Protein AF-A0A2D6KFQ5-F1 (afdb_monomer)

Secondary structure (DSSP, 8-state):
----HHHHHHHHHHHHHHHHHTT--SHHHHHTTTT-EEESSSSEEEEEEEE---STT--S-EEEEEEEETTTEEEEEEEEETTTTEEEEEEEESSPPTT-EESSTTS----TT--EEEEEEEET--HHHHHHHHHHHHHTT--

Radius of gyration: 14.46 Å; Cα contacts (8 Å, |Δi|>4): 292; chains: 1; bounding box: 37×39×40 Å

Solvent-accessible surface area (backbone atoms only — not comparable to full-atom values): 7708 Å² total; per-residue (Å²): 87,72,31,48,68,53,51,50,7,53,51,28,46,51,51,53,51,48,34,57,77,71,65,45,84,43,65,72,46,48,61,78,40,49,81,41,72,47,73,77,55,100,49,35,33,38,39,25,41,75,43,76,60,90,52,98,79,54,59,63,57,29,43,33,44,35,40,37,34,67,91,47,50,61,47,39,35,37,34,32,21,75,78,66,26,26,22,37,40,38,39,35,19,65,60,87,54,93,84,48,43,61,79,48,82,94,54,81,69,49,44,102,49,55,21,44,49,27,34,40,76,38,82,81,28,41,53,72,51,54,52,51,49,33,51,49,42,27,54,70,40,75,117

Mean predicted aligned error: 5.25 Å

Nearest PDB structures (foldseek):
  4yiy-assembly1_A  TM=4.400E-01  e=1.412E-01  Trypanosoma brucei brucei TREU927
  4iya-assembly1_A  TM=3.178E-01  e=7.375E+00  Staphylococcus phage PVL
  3c7n-assembly1_A  TM=1.497E-01  e=1.222E+00  Saccharomyces cerevisiae
  3pyj-assembly1_A  TM=2.148E-01  e=6.162E+00  Dioscoreophyllum cumminsii

Foldseek 3Di:
DAAALLNLLVLLVVVLVVCVVQVPDFVVSLVVQAPDWADPDPFKIKHWHWDDDPDPPRDAIKIKIFIQGHPPGTQWMKIFGVRQQKIKIKGWHQDDDPQWAQPDPPDQPQPVNRTGITMHMDHNHGDVVVNVVSVVSNVVSPD

Structure (mmCIF, N/CA/C/O backbone):
data_AF-A0A2D6KFQ5-F1
#
_entry.id   AF-A0A2D6KFQ5-F1
#
loop_
_atom_site.group_PDB
_atom_site.id
_atom_site.type_symbol
_atom_site.label_atom_id
_atom_site.label_alt_id
_atom_site.label_comp_id
_atom_site.label_asym_id
_atom_site.label_entity_id
_atom_site.label_seq_id
_atom_site.pdbx_PDB_ins_code
_atom_site.Cartn_x
_atom_site.Cartn_y
_atom_site.Cartn_z
_atom_site.occupancy
_atom_site.B_iso_or_equiv
_atom_site.auth_seq_id
_atom_site.auth_comp_id
_atom_site.auth_asym_id
_atom_site.auth_atom_id
_atom_site.pdbx_PDB_model_num
ATOM 1 N N . MET A 1 1 ? -12.005 12.503 4.292 1.00 85.56 1 MET A N 1
ATOM 2 C CA . MET A 1 1 ? -11.824 12.327 5.753 1.00 85.56 1 MET A CA 1
ATOM 3 C C . MET A 1 1 ? -10.393 12.670 6.135 1.00 85.56 1 MET A C 1
ATOM 5 O O . MET A 1 1 ? -9.507 12.484 5.310 1.00 85.56 1 MET A O 1
ATOM 9 N N . ARG A 1 2 ? -10.167 13.148 7.363 1.00 89.75 2 ARG A N 1
ATOM 10 C CA . ARG A 1 2 ? -8.822 13.298 7.941 1.00 89.75 2 ARG A CA 1
ATOM 11 C C . ARG A 1 2 ? -8.300 11.940 8.413 1.00 89.75 2 ARG A C 1
ATOM 13 O O . ARG A 1 2 ? -9.041 11.229 9.086 1.00 89.75 2 ARG A O 1
ATOM 20 N N . PHE A 1 3 ? -7.056 11.605 8.091 1.00 91.44 3 PHE A N 1
ATOM 21 C CA . PHE A 1 3 ? -6.396 10.381 8.540 1.00 91.44 3 PHE A CA 1
ATOM 22 C C . PHE A 1 3 ? -5.364 10.701 9.617 1.00 91.44 3 PHE A C 1
ATOM 24 O O . PHE A 1 3 ? -4.334 11.320 9.352 1.00 91.44 3 PHE A O 1
ATOM 31 N N . TYR A 1 4 ? -5.631 10.279 10.845 1.00 92.62 4 TYR A N 1
ATOM 32 C CA . TYR A 1 4 ? -4.661 10.357 11.929 1.00 92.62 4 TYR A CA 1
ATOM 33 C C . TYR A 1 4 ? -3.712 9.149 11.872 1.00 92.62 4 TYR A C 1
ATOM 35 O O . TYR A 1 4 ? -4.086 8.106 11.333 1.00 92.62 4 TYR A O 1
ATOM 43 N N . PRO A 1 5 ? -2.511 9.221 12.470 1.00 91.62 5 PRO A N 1
ATOM 44 C C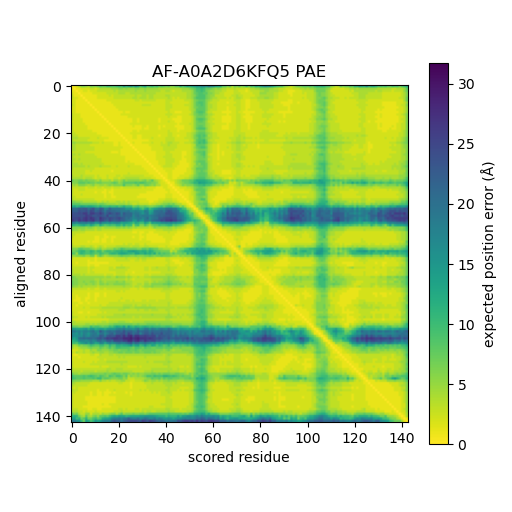A . PRO A 1 5 ? -1.555 8.104 12.486 1.00 91.62 5 PRO A CA 1
ATOM 45 C C . PRO A 1 5 ? -2.153 6.766 12.938 1.00 91.62 5 PRO A C 1
ATOM 47 O O . PRO A 1 5 ? -1.878 5.719 12.357 1.00 91.62 5 PRO A O 1
ATOM 50 N N . ARG A 1 6 ? -3.052 6.792 13.930 1.00 92.44 6 ARG A N 1
ATOM 51 C CA . ARG A 1 6 ? -3.774 5.592 14.388 1.00 92.44 6 ARG A CA 1
ATOM 52 C C . ARG A 1 6 ? -4.650 4.957 13.300 1.00 92.44 6 ARG A C 1
ATOM 54 O O . ARG A 1 6 ? -4.806 3.736 13.257 1.00 92.44 6 ARG A O 1
ATOM 61 N N . ASP A 1 7 ? -5.223 5.782 12.425 1.00 93.25 7 ASP A N 1
ATOM 62 C CA . ASP A 1 7 ? -6.052 5.321 11.316 1.00 93.25 7 ASP A CA 1
ATOM 63 C C . ASP A 1 7 ? -5.160 4.647 10.270 1.00 93.25 7 ASP A C 1
ATOM 65 O O . ASP A 1 7 ? -5.525 3.594 9.757 1.00 93.25 7 ASP A O 1
ATOM 69 N N . ILE A 1 8 ? -3.959 5.188 10.032 1.00 95.31 8 ILE A N 1
ATOM 70 C CA . ILE A 1 8 ? -2.948 4.580 9.154 1.00 95.31 8 ILE A CA 1
ATOM 71 C C . ILE A 1 8 ? -2.522 3.215 9.672 1.00 95.31 8 ILE A C 1
ATOM 73 O O . ILE A 1 8 ? -2.518 2.261 8.901 1.00 95.31 8 ILE A O 1
ATOM 77 N N . GLY A 1 9 ? -2.246 3.072 10.969 1.00 95.38 9 GLY A N 1
ATOM 78 C CA . GLY A 1 9 ? -1.930 1.752 11.514 1.00 95.38 9 GLY A CA 1
ATOM 79 C C . GLY A 1 9 ? -3.083 0.760 11.354 1.00 95.38 9 GLY A C 1
ATOM 80 O O . GLY A 1 9 ? -2.856 -0.382 10.964 1.00 95.38 9 GLY A O 1
ATOM 81 N N . THR A 1 10 ? -4.332 1.195 11.548 1.00 93.94 10 THR A N 1
ATOM 82 C CA . THR A 1 10 ? -5.511 0.341 11.306 1.00 93.94 10 THR A CA 1
ATOM 83 C C . THR A 1 10 ? -5.610 -0.088 9.839 1.00 93.94 10 THR A C 1
ATOM 85 O O . THR A 1 10 ? -5.811 -1.266 9.555 1.00 93.94 10 THR A O 1
ATOM 88 N N . VAL A 1 11 ? -5.420 0.845 8.904 1.00 95.19 11 VAL A N 1
ATOM 89 C CA . VAL A 1 11 ? -5.423 0.566 7.460 1.00 95.19 11 VAL A CA 1
ATOM 90 C C . VAL A 1 11 ? -4.286 -0.386 7.076 1.00 95.19 11 VAL A C 1
ATOM 92 O O . VAL A 1 11 ? -4.513 -1.331 6.324 1.00 95.19 11 VAL A O 1
ATOM 95 N N . ALA A 1 12 ? -3.083 -0.188 7.620 1.00 96.94 12 ALA A N 1
ATOM 96 C CA . ALA A 1 12 ? -1.939 -1.062 7.380 1.00 96.94 12 ALA A CA 1
ATOM 97 C C . ALA A 1 12 ? -2.198 -2.489 7.889 1.00 96.94 12 ALA A C 1
ATOM 99 O O . ALA A 1 12 ? -1.924 -3.454 7.178 1.00 96.94 12 ALA A O 1
ATOM 100 N N . GLY A 1 13 ? -2.799 -2.627 9.076 1.00 96.06 13 GLY A N 1
ATOM 101 C CA . GLY A 1 13 ? -3.231 -3.918 9.617 1.00 96.06 13 GLY A CA 1
ATOM 102 C C . GLY A 1 13 ? -4.260 -4.616 8.723 1.00 96.06 13 GLY A C 1
ATOM 103 O O . GLY A 1 13 ? -4.107 -5.796 8.412 1.00 96.06 13 GLY A O 1
ATOM 104 N N . ASN A 1 14 ? -5.264 -3.882 8.238 1.00 95.75 14 ASN A N 1
ATOM 105 C CA . ASN A 1 14 ? -6.256 -4.434 7.313 1.00 95.75 14 ASN A CA 1
ATOM 106 C C . ASN A 1 14 ? -5.617 -4.871 5.984 1.00 95.75 14 ASN A C 1
ATOM 108 O O . ASN A 1 14 ? -5.931 -5.950 5.487 1.00 95.75 14 ASN A O 1
ATOM 112 N N . LEU A 1 15 ? -4.690 -4.081 5.426 1.00 96.62 15 LEU A N 1
ATOM 113 C CA . LEU A 1 15 ? -3.927 -4.475 4.237 1.00 96.62 15 LEU A CA 1
ATOM 114 C C . LEU A 1 15 ? -3.132 -5.762 4.478 1.00 96.62 15 LEU A C 1
ATOM 116 O O . LEU A 1 15 ? -3.175 -6.659 3.641 1.00 96.62 15 LEU A O 1
ATOM 120 N N . LEU A 1 16 ? -2.445 -5.890 5.616 1.00 97.12 16 LEU A N 1
ATOM 121 C CA . LEU A 1 16 ? -1.703 -7.106 5.966 1.00 97.12 16 LEU A CA 1
ATOM 122 C C . LEU A 1 16 ? -2.612 -8.342 6.029 1.00 97.12 16 LEU A C 1
ATOM 124 O O . LEU A 1 16 ? -2.252 -9.391 5.490 1.00 97.12 16 LEU A O 1
ATOM 128 N N . GLU A 1 17 ? -3.798 -8.226 6.630 1.00 96.69 17 GLU A N 1
ATOM 129 C CA . GLU A 1 17 ? -4.779 -9.319 6.669 1.00 96.69 17 GLU A CA 1
ATOM 130 C C . GLU A 1 17 ? -5.331 -9.661 5.275 1.00 96.69 17 GLU A C 1
ATOM 132 O O . GLU A 1 17 ? -5.559 -10.834 4.967 1.00 96.69 17 GLU A O 1
ATOM 137 N N . VAL A 1 18 ? -5.471 -8.680 4.379 1.00 96.75 18 VAL A N 1
ATOM 138 C CA . VAL A 1 18 ? -5.838 -8.927 2.974 1.00 96.75 18 VAL A CA 1
ATOM 139 C C . VAL A 1 18 ? -4.737 -9.682 2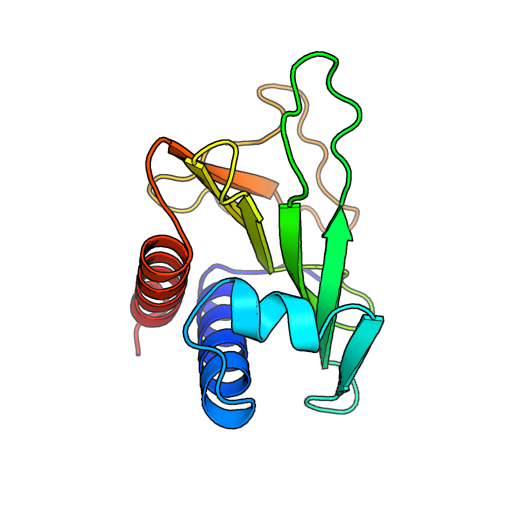.241 1.00 96.75 18 VAL A C 1
ATOM 141 O O . VAL A 1 18 ? -5.015 -10.700 1.612 1.00 96.75 18 VAL A O 1
ATOM 144 N N . LEU A 1 19 ? -3.479 -9.246 2.361 1.00 96.12 19 LEU A N 1
ATOM 145 C CA . LEU A 1 19 ? -2.348 -9.946 1.744 1.00 96.12 19 LEU A CA 1
ATOM 146 C C . LEU A 1 19 ? -2.265 -11.394 2.236 1.00 96.12 19 LEU A C 1
ATOM 148 O O . LEU A 1 19 ? -2.049 -12.310 1.447 1.00 96.12 19 LEU A O 1
ATOM 152 N N . LYS A 1 20 ? -2.499 -11.618 3.530 1.00 96.69 20 LYS A N 1
ATOM 153 C CA . LYS A 1 20 ? -2.513 -12.953 4.129 1.00 96.69 20 LYS A CA 1
ATOM 154 C C . LYS A 1 20 ? -3.686 -13.808 3.642 1.00 96.69 20 LYS A C 1
ATOM 156 O O . LYS A 1 20 ? -3.466 -14.949 3.247 1.00 96.69 20 LYS A O 1
ATOM 161 N N . SER A 1 21 ? -4.912 -13.286 3.666 1.00 96.62 21 SER A N 1
ATOM 162 C CA . SER A 1 21 ? -6.116 -14.042 3.281 1.00 96.62 21 SER A CA 1
ATOM 163 C C . SER A 1 21 ? -6.154 -14.379 1.788 1.00 96.62 21 SER A C 1
ATOM 165 O O . SER A 1 21 ? -6.605 -15.459 1.414 1.00 96.62 21 SER A O 1
ATOM 167 N N . GLU A 1 22 ? -5.589 -13.517 0.942 1.00 96.50 22 GLU A N 1
ATOM 168 C CA . GLU A 1 22 ? -5.449 -13.759 -0.497 1.00 96.50 22 GLU A CA 1
ATOM 169 C C . GLU A 1 22 ? -4.191 -14.556 -0.877 1.00 96.50 22 GLU A C 1
ATOM 171 O O . GLU A 1 22 ? -3.977 -14.803 -2.071 1.00 96.50 22 GLU A O 1
ATOM 176 N N . ASN A 1 23 ? 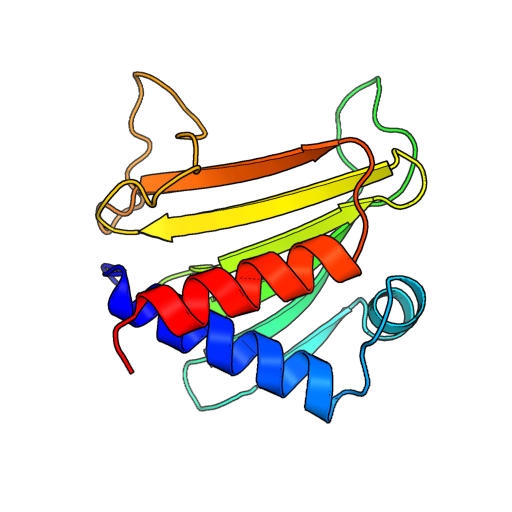-3.391 -14.969 0.117 1.00 96.12 23 ASN A N 1
ATOM 177 C CA . ASN A 1 23 ? -2.130 -15.700 -0.021 1.00 96.12 23 ASN A CA 1
ATOM 178 C C . ASN A 1 23 ? -1.107 -14.990 -0.932 1.00 96.12 23 ASN A C 1
ATOM 180 O O . ASN A 1 23 ? -0.564 -15.582 -1.863 1.00 96.12 23 ASN A O 1
ATOM 184 N N . ILE A 1 24 ? -0.877 -13.700 -0.680 1.00 96.31 24 ILE A N 1
ATOM 185 C CA . ILE A 1 24 ? 0.043 -12.839 -1.429 1.00 96.31 24 ILE A CA 1
ATOM 186 C C . ILE A 1 24 ? 1.357 -12.733 -0.657 1.00 96.31 24 ILE A C 1
ATOM 188 O O . ILE A 1 24 ? 1.451 -12.015 0.341 1.00 96.31 24 ILE A O 1
ATOM 192 N N . GLY A 1 25 ? 2.371 -13.471 -1.115 1.00 94.94 25 GLY A N 1
ATOM 193 C CA . GLY A 1 25 ? 3.691 -13.510 -0.478 1.00 94.94 25 GLY A CA 1
ATOM 194 C C . GLY A 1 25 ? 4.806 -12.834 -1.275 1.00 94.94 25 GLY A C 1
ATOM 195 O O . GLY A 1 25 ? 5.910 -12.697 -0.762 1.00 94.94 25 GLY A O 1
ATOM 196 N N . ASN A 1 26 ? 4.553 -12.456 -2.526 1.00 95.31 26 ASN A N 1
ATOM 197 C CA . ASN A 1 26 ? 5.549 -11.896 -3.437 1.00 95.31 26 ASN A CA 1
ATOM 198 C C . ASN A 1 26 ? 4.869 -11.120 -4.582 1.00 95.31 26 ASN A C 1
ATOM 200 O O . ASN A 1 26 ? 3.641 -11.062 -4.690 1.00 95.31 26 ASN A O 1
ATOM 204 N N . VAL A 1 27 ? 5.687 -10.543 -5.466 1.00 93.44 27 VAL A N 1
ATOM 205 C CA . VAL A 1 27 ? 5.224 -9.761 -6.623 1.00 93.44 27 VAL A CA 1
ATOM 206 C C . VAL A 1 27 ? 4.437 -10.617 -7.625 1.00 93.44 27 VAL A C 1
ATOM 208 O O . VAL A 1 27 ? 3.460 -10.140 -8.195 1.00 93.44 27 VAL A O 1
ATOM 211 N N . ASP A 1 28 ? 4.792 -11.888 -7.821 1.00 94.75 28 ASP A N 1
ATOM 212 C CA . ASP A 1 28 ? 4.072 -12.766 -8.753 1.00 94.75 28 ASP A CA 1
ATOM 213 C C . ASP A 1 28 ? 2.664 -13.116 -8.265 1.00 94.75 28 ASP A C 1
ATOM 215 O O . ASP A 1 28 ? 1.750 -13.307 -9.068 1.00 94.75 28 ASP A O 1
ATOM 219 N N . ASP A 1 29 ? 2.450 -13.153 -6.954 1.00 96.06 29 ASP A N 1
ATOM 220 C CA . ASP A 1 29 ? 1.111 -13.293 -6.393 1.00 96.06 29 ASP A CA 1
ATOM 221 C C . ASP A 1 29 ? 0.289 -12.015 -6.570 1.00 96.06 29 ASP A C 1
ATOM 223 O O . ASP A 1 29 ? -0.895 -12.105 -6.891 1.00 96.06 29 ASP A O 1
ATOM 227 N N . MET A 1 30 ? 0.911 -10.833 -6.466 1.00 94.44 30 MET A N 1
ATOM 228 C CA . MET A 1 30 ? 0.255 -9.561 -6.800 1.00 94.44 30 MET A CA 1
ATOM 229 C C . MET A 1 30 ? -0.159 -9.509 -8.276 1.00 94.44 30 MET A C 1
ATOM 231 O O . MET A 1 30 ? -1.297 -9.143 -8.570 1.00 94.44 30 MET A O 1
ATOM 235 N N . LYS A 1 31 ? 0.715 -9.947 -9.197 1.00 94.12 31 LYS A N 1
ATOM 236 C CA . LYS A 1 31 ? 0.439 -10.024 -10.647 1.00 94.12 31 LYS A CA 1
ATOM 237 C C . LYS A 1 31 ? -0.867 -10.762 -10.945 1.00 94.12 31 LYS A C 1
ATOM 239 O O . LYS A 1 31 ? -1.683 -10.295 -11.730 1.00 94.12 31 LYS A O 1
ATOM 244 N N . LYS A 1 32 ? -1.111 -11.889 -10.267 1.00 96.50 32 LYS A N 1
ATOM 245 C CA . LYS A 1 32 ? -2.329 -12.708 -10.441 1.00 96.50 32 LYS A CA 1
ATOM 246 C C . LYS A 1 32 ? -3.610 -12.012 -9.969 1.00 96.50 32 LYS A C 1
ATOM 248 O O . LYS A 1 32 ? -4.704 -12.512 -10.230 1.00 96.50 32 LYS A O 1
ATOM 253 N N . LYS A 1 33 ? -3.494 -10.919 -9.213 1.00 96.56 33 LYS A N 1
ATOM 254 C CA . LYS A 1 33 ? -4.620 -10.185 -8.627 1.00 96.56 33 LYS A CA 1
ATOM 255 C C . LYS A 1 33 ? -4.915 -8.881 -9.361 1.00 96.56 33 LYS A C 1
ATOM 257 O O . LYS A 1 33 ? -5.956 -8.303 -9.077 1.00 96.56 33 LYS A O 1
ATOM 262 N N . VAL A 1 34 ? -4.059 -8.441 -10.287 1.00 95.94 34 VAL A N 1
ATOM 263 C CA . VAL A 1 34 ? -4.243 -7.195 -11.051 1.00 95.94 34 VAL A CA 1
ATOM 264 C C . VAL A 1 34 ? -5.646 -7.124 -11.667 1.00 95.94 34 VAL A C 1
ATOM 266 O O . VAL A 1 34 ? -6.158 -8.107 -12.204 1.00 95.94 34 VAL A O 1
ATOM 269 N N . GLY A 1 35 ? -6.283 -5.959 -11.545 1.00 95.25 35 GLY A N 1
ATOM 270 C CA . GLY A 1 35 ? -7.656 -5.696 -11.974 1.00 95.25 35 GLY A CA 1
ATOM 271 C C . GLY A 1 35 ? -8.732 -6.162 -10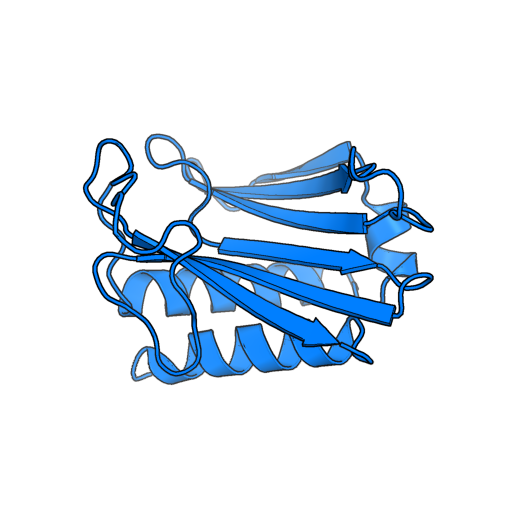.988 1.00 95.25 35 GLY A C 1
ATOM 272 O O . GLY A 1 35 ? -9.919 -5.971 -11.253 1.00 95.25 35 GLY A O 1
ATOM 273 N N . ARG A 1 36 ? -8.361 -6.777 -9.855 1.00 96.44 36 ARG A N 1
ATOM 274 C CA . ARG A 1 36 ? -9.317 -7.166 -8.808 1.00 96.44 36 ARG A CA 1
ATOM 275 C C . ARG A 1 36 ? -9.493 -6.055 -7.777 1.00 96.44 36 ARG A C 1
ATOM 277 O O . ARG A 1 36 ? -8.535 -5.406 -7.363 1.00 96.44 36 ARG A O 1
ATOM 284 N N . THR A 1 37 ? -10.721 -5.960 -7.280 1.00 96.56 37 THR A N 1
ATOM 285 C CA . THR A 1 37 ? -11.097 -5.161 -6.112 1.00 96.56 37 THR A CA 1
ATOM 286 C C . THR A 1 37 ? -11.716 -6.081 -5.070 1.00 96.56 37 THR A C 1
ATOM 288 O O . THR A 1 37 ? -12.614 -6.863 -5.386 1.00 96.56 37 THR A O 1
ATOM 291 N N . LEU A 1 38 ? -11.246 -5.997 -3.831 1.00 95.75 38 LEU A N 1
ATOM 292 C CA . LEU A 1 38 ? -11.767 -6.754 -2.697 1.00 95.75 38 LEU A CA 1
ATOM 293 C C . LEU A 1 38 ? -12.493 -5.801 -1.755 1.00 95.75 38 LEU A C 1
ATOM 295 O O . LEU A 1 38 ? -11.877 -4.879 -1.230 1.00 95.75 38 LEU A O 1
ATOM 299 N N . SER A 1 39 ? -13.789 -6.016 -1.539 1.00 94.69 39 SER A N 1
ATOM 300 C CA . SER A 1 39 ? -14.551 -5.266 -0.533 1.00 94.69 39 SER A CA 1
ATOM 301 C C . SER A 1 39 ? -14.226 -5.818 0.851 1.00 94.69 39 SER A C 1
ATOM 303 O O . SER A 1 39 ? -14.324 -7.027 1.058 1.00 94.69 39 SER A O 1
ATOM 305 N N . LEU A 1 40 ? -13.855 -4.950 1.790 1.00 92.06 40 LEU A N 1
ATOM 306 C CA . LEU A 1 40 ? -13.643 -5.320 3.193 1.00 92.06 40 LEU A CA 1
ATOM 307 C C . LEU A 1 40 ? -14.909 -5.088 4.008 1.00 92.06 40 LEU A C 1
ATOM 309 O O . LEU A 1 40 ? -15.322 -5.938 4.792 1.00 92.06 40 LEU A O 1
ATOM 313 N N . ASP A 1 41 ? -15.549 -3.948 3.774 1.00 89.12 41 ASP A N 1
ATOM 314 C CA . ASP A 1 41 ? -16.868 -3.621 4.290 1.00 89.12 41 ASP A CA 1
ATOM 315 C C . ASP A 1 41 ? -17.615 -2.731 3.279 1.00 89.12 41 ASP A C 1
ATOM 317 O O . ASP A 1 41 ? -17.315 -2.750 2.083 1.00 89.12 41 ASP A O 1
ATOM 321 N N . TYR A 1 42 ? -18.632 -2.001 3.741 1.00 85.81 42 TYR A N 1
ATOM 322 C CA . TYR A 1 42 ? -19.458 -1.130 2.905 1.00 85.81 42 TYR A CA 1
ATOM 323 C C . TYR A 1 42 ? -18.753 0.163 2.464 1.00 85.81 42 TYR A C 1
ATOM 325 O O . TYR A 1 42 ? -19.265 0.835 1.578 1.00 85.81 42 TYR A O 1
ATOM 333 N N . LYS A 1 43 ? -17.613 0.512 3.070 1.00 89.44 43 LYS A N 1
ATOM 334 C CA . LYS A 1 43 ? -16.845 1.738 2.807 1.00 89.44 43 LYS A CA 1
ATOM 335 C C . LYS A 1 43 ? -15.421 1.461 2.355 1.00 89.44 43 LYS A C 1
ATOM 337 O O . LYS A 1 43 ? -14.840 2.294 1.671 1.00 89.44 43 LYS A O 1
ATOM 342 N N . ASP A 1 44 ? -14.844 0.335 2.739 1.00 94.38 44 ASP A N 1
ATOM 343 C CA . ASP A 1 44 ? -13.432 0.055 2.547 1.00 94.38 44 ASP A CA 1
ATOM 344 C C . ASP A 1 44 ? -13.225 -1.080 1.535 1.00 94.38 44 ASP A C 1
ATOM 346 O O . ASP A 1 44 ? -13.908 -2.108 1.552 1.00 94.38 44 ASP A O 1
ATOM 350 N N . SER A 1 45 ? -12.248 -0.902 0.648 1.00 96.62 45 SER A N 1
ATOM 351 C CA . SER A 1 45 ? -11.847 -1.902 -0.341 1.00 96.62 45 SER A CA 1
ATOM 352 C C . SER A 1 45 ? -10.342 -1.876 -0.603 1.00 96.62 45 SER A C 1
ATOM 354 O O . SER A 1 45 ? -9.659 -0.914 -0.264 1.00 96.62 45 SER A O 1
ATOM 356 N N . VAL A 1 46 ? -9.817 -2.940 -1.202 1.00 97.44 46 VAL A N 1
ATOM 357 C CA . VAL A 1 46 ? -8.421 -3.041 -1.643 1.00 97.44 46 VAL A CA 1
ATOM 358 C C . VAL A 1 46 ? -8.391 -3.325 -3.135 1.00 97.44 46 VAL A C 1
ATOM 360 O O . VAL A 1 46 ? -9.026 -4.281 -3.584 1.00 97.44 46 VAL A O 1
ATOM 363 N N . THR A 1 47 ? -7.661 -2.515 -3.898 1.00 97.31 47 THR A N 1
ATOM 364 C 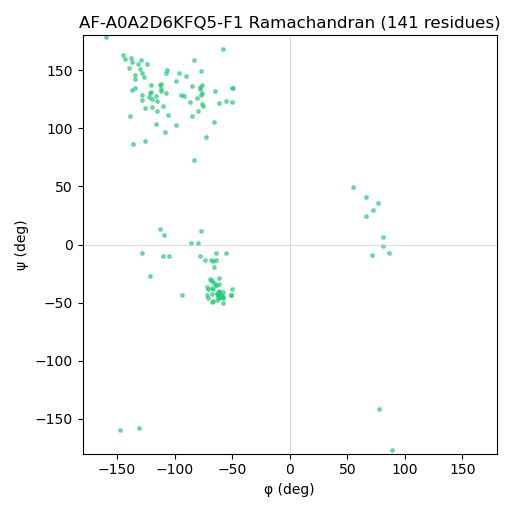CA . THR A 1 47 ? -7.452 -2.727 -5.336 1.00 97.31 47 THR A CA 1
ATOM 365 C C . THR A 1 47 ? -6.042 -3.213 -5.614 1.00 97.31 47 THR A C 1
ATOM 367 O O . THR A 1 47 ? -5.100 -2.905 -4.880 1.00 97.31 47 THR A O 1
ATOM 370 N N . PHE A 1 48 ? -5.919 -3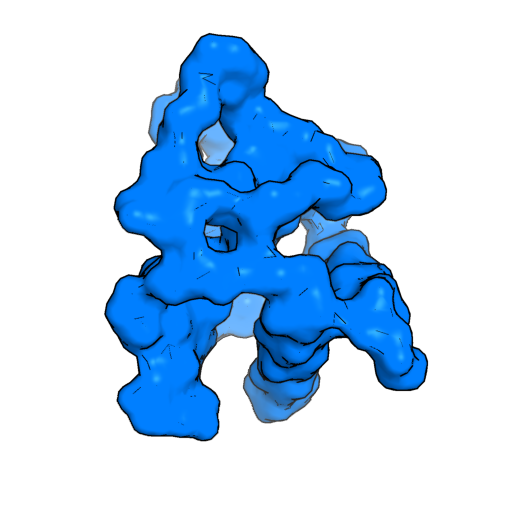.987 -6.687 1.00 97.00 48 PHE A N 1
ATOM 371 C CA . PHE A 1 48 ? -4.655 -4.466 -7.223 1.00 97.00 48 PHE A CA 1
ATOM 372 C C . PHE A 1 48 ? -4.523 -3.952 -8.647 1.00 97.00 48 PHE A C 1
ATOM 374 O O . PHE A 1 48 ? -5.321 -4.309 -9.512 1.00 97.00 48 PHE A O 1
ATOM 381 N N . ASP A 1 49 ? -3.504 -3.145 -8.896 1.00 95.62 49 ASP A N 1
ATOM 382 C CA . ASP A 1 49 ? -3.323 -2.449 -10.162 1.00 95.62 49 ASP A CA 1
ATOM 383 C C . ASP A 1 49 ? -1.909 -2.672 -10.704 1.00 95.62 49 ASP A C 1
ATOM 385 O O . ASP A 1 49 ? -0.970 -2.979 -9.967 1.00 95.62 49 ASP A O 1
ATOM 389 N N . GLU A 1 50 ? -1.745 -2.484 -12.008 1.00 92.94 50 GLU A N 1
ATOM 390 C CA . GLU A 1 50 ? -0.436 -2.337 -12.635 1.00 92.94 50 GLU A CA 1
ATOM 391 C C . GLU A 1 50 ? -0.281 -0.904 -13.142 1.00 92.94 50 GLU A C 1
ATOM 393 O O . GLU A 1 50 ? -1.221 -0.302 -13.667 1.00 92.94 50 GLU A O 1
ATOM 398 N N . ARG A 1 51 ? 0.901 -0.319 -12.947 1.00 88.12 51 ARG A N 1
ATOM 399 C CA . ARG A 1 51 ? 1.201 1.039 -13.399 1.00 88.12 51 ARG A CA 1
ATOM 400 C C . ARG A 1 51 ? 2.479 1.058 -14.212 1.00 88.12 51 ARG A C 1
ATOM 402 O O . ARG A 1 51 ? 3.555 0.686 -13.744 1.00 88.12 51 ARG A O 1
ATOM 409 N N . HIS A 1 52 ? 2.347 1.579 -15.424 1.00 76.06 52 HIS A N 1
ATOM 410 C CA . HIS A 1 52 ? 3.472 2.000 -16.240 1.00 76.06 52 HIS A CA 1
ATOM 411 C C . HIS A 1 52 ? 3.836 3.423 -15.816 1.00 76.06 52 HIS A C 1
ATOM 413 O O . HIS A 1 52 ? 3.062 4.356 -16.034 1.00 76.06 52 HIS A O 1
ATOM 419 N N . HIS A 1 53 ? 4.985 3.614 -15.169 1.00 62.00 53 HIS A N 1
ATOM 420 C CA . HIS A 1 53 ? 5.452 4.971 -14.902 1.00 62.00 53 HIS A CA 1
ATOM 421 C C . HIS A 1 53 ? 5.752 5.676 -16.233 1.00 62.00 53 HIS A C 1
ATOM 423 O O . HIS A 1 53 ? 6.441 5.143 -17.097 1.00 62.00 53 HIS A O 1
ATOM 429 N N . ALA A 1 54 ? 5.258 6.906 -16.386 1.00 44.25 54 ALA A N 1
ATOM 430 C CA . ALA A 1 54 ? 5.513 7.749 -17.555 1.00 44.25 54 ALA A CA 1
ATOM 431 C C . ALA A 1 54 ? 6.916 8.400 -17.546 1.00 44.25 54 ALA A C 1
ATOM 433 O O . ALA A 1 54 ? 7.176 9.316 -18.324 1.00 44.25 54 ALA A O 1
ATOM 434 N N . SER A 1 55 ? 7.823 7.979 -16.652 1.00 42.34 55 SER A N 1
ATOM 435 C CA . SER A 1 55 ? 9.192 8.504 -16.632 1.00 42.34 55 SER A CA 1
ATOM 436 C C . SER A 1 55 ? 10.011 7.874 -17.772 1.00 42.34 55 SER A C 1
ATOM 438 O O . SER A 1 55 ? 9.937 6.660 -17.974 1.00 42.34 55 SER A O 1
ATOM 440 N N . PRO A 1 56 ? 10.831 8.649 -18.504 1.00 44.00 56 PRO A N 1
ATOM 441 C CA . PRO A 1 56 ? 11.667 8.140 -19.597 1.00 44.00 56 PRO A CA 1
ATOM 442 C C . PRO A 1 56 ? 12.752 7.142 -19.147 1.00 44.00 56 PRO A C 1
ATOM 444 O O . PRO A 1 56 ? 13.407 6.539 -19.990 1.00 44.00 56 PRO A O 1
ATOM 447 N N . MET A 1 57 ? 12.935 6.948 -17.834 1.00 48.84 57 MET A N 1
ATOM 448 C CA . MET A 1 57 ? 13.828 5.940 -17.241 1.00 48.84 57 MET A CA 1
ATOM 449 C C . MET A 1 57 ? 13.079 4.776 -16.566 1.00 48.84 57 MET A C 1
ATOM 451 O O . MET A 1 57 ? 13.704 3.967 -15.883 1.00 48.84 57 MET A O 1
ATOM 455 N N . SER A 1 58 ? 11.753 4.684 -16.721 1.00 54.19 58 SER A N 1
ATOM 456 C CA . SER A 1 58 ? 10.947 3.627 -16.094 1.00 54.19 58 SER A CA 1
ATOM 457 C C . SER A 1 58 ? 11.200 2.294 -16.787 1.00 54.19 58 SER A C 1
ATOM 459 O O . SER A 1 58 ? 10.557 1.964 -17.782 1.00 54.19 58 SER A O 1
ATOM 461 N N . ILE A 1 59 ? 12.149 1.518 -16.279 1.00 66.38 59 ILE A N 1
ATOM 462 C CA . ILE A 1 59 ? 12.267 0.120 -16.674 1.00 66.38 59 ILE A CA 1
ATOM 463 C C . ILE A 1 59 ? 11.235 -0.668 -15.858 1.00 66.38 59 ILE A C 1
ATOM 465 O O . ILE A 1 59 ? 11.201 -0.585 -14.632 1.00 66.38 59 ILE A O 1
ATOM 469 N N . GLY A 1 60 ? 10.392 -1.431 -16.547 1.00 74.88 60 GLY A N 1
ATOM 470 C CA . GLY A 1 60 ? 9.467 -2.371 -15.918 1.00 74.88 60 GLY A CA 1
ATOM 471 C C . GLY A 1 60 ? 8.097 -1.805 -15.540 1.00 74.88 60 GLY A C 1
ATOM 472 O O . GLY A 1 60 ? 7.746 -0.666 -15.846 1.00 74.88 60 GLY A O 1
ATOM 473 N N . ILE A 1 61 ? 7.305 -2.671 -14.912 1.00 86.69 61 ILE A N 1
ATOM 474 C CA . ILE A 1 61 ? 5.925 -2.427 -14.487 1.00 86.69 61 ILE A CA 1
ATOM 475 C C . ILE A 1 61 ? 5.919 -2.399 -12.962 1.00 86.69 61 ILE A C 1
ATOM 477 O O . ILE A 1 61 ? 6.509 -3.274 -12.328 1.00 86.69 61 ILE A O 1
ATOM 481 N N . SER A 1 62 ? 5.247 -1.412 -12.377 1.00 90.75 62 SER A N 1
ATOM 482 C CA . SER A 1 62 ? 5.011 -1.386 -10.936 1.00 90.75 62 SER A CA 1
ATOM 483 C C . SER A 1 62 ? 3.681 -2.058 -10.628 1.00 90.75 62 SER A C 1
ATOM 485 O O . SER A 1 62 ? 2.651 -1.678 -11.185 1.00 90.75 62 SER A O 1
ATOM 487 N N . TYR A 1 63 ? 3.691 -3.020 -9.713 1.00 94.00 63 TYR A N 1
ATOM 488 C CA . TYR A 1 63 ? 2.474 -3.637 -9.194 1.00 94.00 63 TYR A CA 1
ATOM 489 C C . TYR A 1 63 ? 2.073 -2.932 -7.912 1.00 94.00 63 TYR A C 1
ATOM 491 O O . TYR A 1 63 ? 2.897 -2.757 -7.013 1.00 94.00 63 TYR A O 1
ATOM 499 N N . VAL A 1 64 ? 0.818 -2.508 -7.850 1.00 95.19 64 VAL A N 1
ATOM 500 C CA . VAL A 1 64 ? 0.311 -1.579 -6.848 1.00 95.19 64 VAL A CA 1
ATOM 501 C C . VAL A 1 64 ? -0.815 -2.233 -6.065 1.00 95.19 64 VAL A C 1
ATOM 503 O O . VAL A 1 64 ? -1.681 -2.886 -6.644 1.00 95.19 64 VAL A O 1
ATOM 506 N N . VAL A 1 65 ? -0.805 -2.038 -4.750 1.00 97.00 65 VAL A N 1
ATOM 507 C CA . VAL A 1 65 ? -1.951 -2.323 -3.886 1.00 97.00 65 VAL A CA 1
ATOM 508 C C . VAL A 1 65 ? -2.365 -1.032 -3.207 1.00 97.00 65 VAL A C 1
ATOM 510 O O . VAL A 1 65 ? -1.551 -0.390 -2.539 1.00 97.00 65 VAL A O 1
ATOM 513 N N . SER A 1 66 ? -3.635 -0.675 -3.351 1.00 96.94 66 SER A N 1
ATOM 514 C CA . SER A 1 66 ? -4.196 0.543 -2.771 1.00 96.94 66 SER A CA 1
ATOM 515 C C . SER A 1 66 ? -5.339 0.174 -1.833 1.00 96.94 66 SER A C 1
ATOM 517 O O . SER A 1 66 ? -6.230 -0.590 -2.197 1.00 96.94 66 SER A O 1
ATOM 519 N N . TYR A 1 67 ? -5.335 0.728 -0.621 1.00 97.19 67 TYR A N 1
ATOM 520 C CA . TYR A 1 67 ? -6.506 0.696 0.249 1.00 97.19 67 TYR A CA 1
ATOM 521 C C . TYR A 1 67 ? -7.387 1.889 -0.087 1.00 97.19 67 TYR A C 1
ATOM 523 O O . TYR A 1 67 ? -6.930 3.026 -0.015 1.00 97.19 67 TYR A O 1
ATOM 531 N N . LEU A 1 68 ? -8.640 1.650 -0.440 1.00 94.56 68 LEU A N 1
ATOM 532 C CA . LEU A 1 68 ? -9.614 2.675 -0.778 1.00 94.56 68 LEU A CA 1
ATOM 533 C C . LEU A 1 68 ? -10.630 2.776 0.350 1.00 94.56 68 LEU A C 1
ATOM 535 O O . LEU A 1 68 ? -11.220 1.775 0.749 1.00 94.56 68 LEU A O 1
ATOM 539 N N . ARG A 1 69 ? -10.880 4.001 0.807 1.00 91.44 69 ARG A N 1
ATOM 540 C CA . ARG A 1 69 ? -11.991 4.325 1.699 1.00 91.44 69 ARG A CA 1
ATOM 541 C C . ARG A 1 69 ? -12.956 5.254 0.982 1.00 91.44 69 ARG A C 1
ATOM 543 O O . ARG A 1 69 ? -12.581 6.349 0.544 1.00 91.44 69 ARG A O 1
ATOM 550 N N . GLU A 1 70 ? -14.210 4.833 0.896 1.00 82.38 70 GLU A N 1
ATOM 551 C CA . GLU A 1 70 ? -15.320 5.608 0.362 1.00 82.38 70 GLU A CA 1
ATOM 552 C C . GLU A 1 70 ? -15.305 6.995 1.015 1.00 82.38 70 GLU A C 1
ATOM 554 O O . GLU A 1 70 ? -15.076 7.131 2.220 1.00 82.38 70 GLU A O 1
ATOM 559 N N . THR A 1 71 ? -15.480 8.046 0.209 1.00 75.44 71 THR A N 1
ATOM 560 C CA . THR A 1 71 ? -15.415 9.478 0.587 1.00 75.44 71 THR A CA 1
ATOM 561 C C . THR A 1 71 ? -14.033 1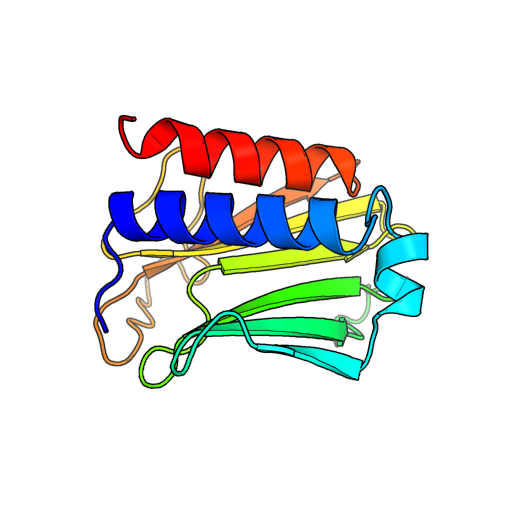0.055 0.925 1.00 75.44 71 THR A C 1
ATOM 563 O O . THR A 1 71 ? -13.907 11.270 1.083 1.00 75.44 71 THR A O 1
ATOM 566 N N . SER A 1 72 ? -12.990 9.230 1.043 1.00 74.88 72 SER A N 1
ATOM 567 C CA . SER A 1 72 ? -11.695 9.663 1.604 1.00 74.88 72 SER A CA 1
ATOM 568 C C . SER A 1 72 ? -10.486 9.342 0.732 1.00 74.88 72 SER A C 1
ATOM 570 O O . SER A 1 72 ? -9.387 9.813 1.015 1.00 74.88 72 SER A O 1
ATOM 572 N N . GLY A 1 73 ? -10.690 8.592 -0.350 1.00 87.81 73 GLY A N 1
ATOM 573 C CA . GLY A 1 73 ? -9.645 8.245 -1.303 1.00 87.81 73 GLY A CA 1
ATOM 574 C C . GLY A 1 73 ? -8.737 7.139 -0.772 1.00 87.81 73 GLY A C 1
ATOM 575 O O . GLY A 1 73 ? -9.210 6.192 -0.149 1.00 87.81 73 GLY A O 1
ATOM 576 N N . ILE A 1 74 ? -7.440 7.261 -1.055 1.00 92.44 74 ILE A N 1
ATOM 577 C CA . ILE A 1 74 ? -6.433 6.223 -0.818 1.00 92.44 74 ILE A CA 1
ATOM 578 C C . ILE A 1 74 ? -5.531 6.641 0.358 1.00 92.44 74 ILE A C 1
ATOM 580 O O . ILE A 1 74 ? -4.624 7.450 0.142 1.00 92.44 74 ILE A O 1
ATOM 584 N N . PRO A 1 75 ? -5.789 6.177 1.599 1.00 94.06 75 PRO A N 1
ATOM 585 C CA . PRO A 1 75 ? -4.927 6.450 2.754 1.00 94.06 75 PRO A CA 1
ATOM 586 C C . PRO A 1 75 ? -3.552 5.789 2.680 1.00 94.06 75 PRO A C 1
ATOM 588 O O . PRO A 1 75 ? -2.580 6.391 3.128 1.00 94.06 75 PRO A O 1
ATOM 591 N N . ILE A 1 76 ? -3.477 4.564 2.155 1.00 96.38 76 ILE A N 1
ATOM 592 C CA . ILE A 1 76 ? -2.227 3.827 1.961 1.00 96.38 76 ILE A CA 1
ATOM 593 C C . ILE A 1 76 ? -2.240 3.211 0.574 1.00 96.38 76 ILE A C 1
ATOM 595 O O . ILE A 1 76 ? -3.214 2.578 0.160 1.00 96.38 76 ILE A O 1
ATOM 599 N N . GLU A 1 77 ? -1.119 3.363 -0.105 1.00 95.81 77 GLU A N 1
ATOM 600 C CA . GLU A 1 77 ? -0.789 2.666 -1.329 1.00 95.81 77 GLU A CA 1
ATOM 601 C C . GLU A 1 77 ? 0.639 2.159 -1.225 1.00 95.81 77 GLU A C 1
ATOM 603 O O . GLU A 1 77 ? 1.511 2.846 -0.697 1.00 95.81 77 GLU A O 1
ATOM 608 N N . PHE A 1 78 ? 0.905 0.975 -1.754 1.00 94.38 78 PHE A N 1
ATOM 609 C CA . PHE A 1 78 ? 2.274 0.551 -1.975 1.00 94.38 78 PHE A CA 1
ATOM 610 C C . PHE A 1 78 ? 2.460 0.044 -3.389 1.00 94.38 78 PHE A C 1
ATOM 612 O O . PHE A 1 78 ? 1.541 -0.495 -4.002 1.00 94.38 78 PHE A O 1
ATOM 619 N N . SER A 1 79 ? 3.678 0.192 -3.892 1.00 93.69 79 SER A N 1
ATOM 620 C CA . SER A 1 79 ? 4.070 -0.313 -5.194 1.00 93.69 79 SER A CA 1
ATOM 621 C C . SER A 1 79 ? 5.411 -1.023 -5.125 1.00 93.69 79 SER A C 1
ATOM 623 O O . SER A 1 79 ? 6.290 -0.656 -4.341 1.00 93.69 79 SER A O 1
ATOM 625 N N . VAL A 1 80 ? 5.554 -2.058 -5.944 1.00 93.44 80 VAL A N 1
ATOM 626 C CA . VAL A 1 80 ? 6.806 -2.791 -6.116 1.00 93.44 80 VAL A CA 1
ATOM 627 C C . VAL A 1 80 ? 7.112 -2.874 -7.601 1.00 93.44 80 VAL A C 1
ATOM 629 O O . VAL A 1 80 ? 6.265 -3.303 -8.384 1.00 93.44 80 VAL A O 1
ATOM 632 N N . ASN A 1 81 ? 8.327 -2.487 -7.972 1.00 90.44 81 ASN A N 1
ATOM 633 C CA . ASN A 1 81 ? 8.882 -2.711 -9.297 1.00 90.44 81 ASN A CA 1
ATOM 634 C C . ASN A 1 81 ? 10.094 -3.631 -9.141 1.00 90.44 81 ASN A C 1
ATOM 636 O O . ASN A 1 81 ? 11.157 -3.217 -8.673 1.00 90.44 81 ASN A O 1
ATOM 640 N N . ASP A 1 82 ? 9.902 -4.899 -9.491 1.00 86.06 82 ASP A N 1
ATOM 641 C CA . ASP A 1 82 ? 10.917 -5.947 -9.386 1.00 86.06 82 ASP A CA 1
ATOM 642 C C . ASP A 1 82 ? 12.091 -5.706 -10.345 1.00 86.06 82 ASP A C 1
ATOM 644 O O . ASP A 1 82 ? 13.244 -5.894 -9.964 1.00 86.06 82 ASP A O 1
ATOM 648 N N . ILE A 1 83 ? 11.812 -5.224 -11.558 1.00 86.88 83 ILE A N 1
ATOM 649 C CA . ILE A 1 83 ? 12.825 -4.971 -12.590 1.00 86.88 83 ILE A CA 1
ATOM 650 C C . ILE A 1 83 ? 13.711 -3.772 -12.234 1.00 86.88 83 ILE A C 1
ATOM 652 O O . ILE A 1 83 ? 14.934 -3.849 -12.345 1.00 86.88 83 ILE A O 1
ATOM 656 N N . ALA A 1 84 ? 13.112 -2.662 -11.804 1.00 84.31 84 ALA A N 1
ATOM 657 C CA . ALA A 1 84 ? 13.848 -1.484 -11.348 1.00 84.31 84 ALA A CA 1
ATOM 658 C C . ALA A 1 84 ? 14.407 -1.652 -9.923 1.00 84.31 84 ALA A C 1
ATOM 660 O O . ALA A 1 84 ? 15.206 -0.829 -9.476 1.00 84.31 84 ALA A O 1
ATOM 661 N N . GLY A 1 85 ? 13.996 -2.708 -9.213 1.00 87.12 85 GLY A N 1
ATOM 662 C CA . GLY A 1 85 ? 14.484 -3.058 -7.887 1.00 87.12 85 GLY A CA 1
ATOM 663 C C . GLY A 1 85 ? 14.113 -2.037 -6.817 1.00 87.12 85 GLY A C 1
ATOM 664 O O . GLY A 1 85 ? 14.956 -1.718 -5.982 1.00 87.12 85 GLY A O 1
ATOM 665 N N . TYR A 1 86 ? 12.895 -1.494 -6.833 1.00 87.75 86 TYR A N 1
ATOM 666 C CA . TYR A 1 86 ? 12.440 -0.593 -5.774 1.00 87.75 86 TYR A CA 1
ATOM 667 C C . TYR A 1 86 ? 11.060 -0.959 -5.239 1.00 87.75 86 TYR A C 1
ATOM 669 O O . TYR A 1 86 ? 10.213 -1.549 -5.918 1.00 87.75 86 TYR A O 1
ATOM 677 N N . ALA A 1 87 ? 10.841 -0.540 -3.999 1.00 92.25 87 ALA A N 1
ATOM 678 C CA . ALA A 1 87 ? 9.558 -0.565 -3.333 1.00 92.25 87 ALA A CA 1
ATOM 679 C C . ALA A 1 87 ? 9.231 0.832 -2.802 1.00 92.25 87 ALA A C 1
ATOM 681 O O . ALA A 1 87 ? 10.118 1.564 -2.361 1.00 92.25 87 ALA A O 1
ATOM 682 N N . LEU A 1 88 ? 7.956 1.193 -2.844 1.00 92.94 88 LEU A N 1
ATOM 683 C CA . LEU A 1 88 ? 7.463 2.507 -2.454 1.00 92.94 88 LEU A CA 1
ATOM 684 C C . LEU A 1 88 ? 6.188 2.338 -1.639 1.00 92.94 88 LEU A C 1
ATOM 686 O O . LEU A 1 88 ? 5.287 1.613 -2.058 1.00 92.94 88 LEU A O 1
ATOM 690 N N . VAL A 1 89 ? 6.097 3.037 -0.513 1.00 95.81 89 VAL A N 1
ATOM 691 C CA . VAL A 1 89 ? 4.856 3.193 0.252 1.00 95.81 89 VAL A CA 1
ATOM 692 C C . VAL A 1 89 ? 4.470 4.663 0.236 1.00 95.81 89 VAL A C 1
ATOM 694 O O . VAL A 1 89 ? 5.286 5.519 0.566 1.00 95.81 89 VAL A O 1
ATOM 697 N N . ILE A 1 90 ? 3.233 4.951 -0.147 1.00 94.31 90 ILE A N 1
ATOM 698 C CA . ILE A 1 90 ? 2.621 6.276 -0.125 1.00 94.31 90 ILE A CA 1
ATOM 699 C C . ILE A 1 90 ? 1.531 6.262 0.941 1.00 94.31 90 ILE A C 1
ATOM 701 O O . ILE A 1 90 ? 0.690 5.362 0.984 1.00 94.31 90 ILE A O 1
ATOM 705 N N . VAL A 1 91 ? 1.531 7.279 1.794 1.00 94.38 91 VAL A N 1
ATOM 706 C CA . VAL A 1 91 ? 0.572 7.452 2.882 1.00 94.38 91 VAL A CA 1
ATOM 707 C C . VAL A 1 91 ? -0.032 8.852 2.819 1.00 94.38 91 VAL A C 1
ATOM 709 O O . VAL A 1 91 ? 0.622 9.817 2.423 1.00 94.38 91 VAL A O 1
ATOM 712 N N . LYS A 1 92 ? -1.291 8.985 3.234 1.00 93.00 92 LYS A N 1
ATOM 713 C CA . LYS A 1 92 ? -1.937 10.276 3.492 1.00 93.00 92 LYS A CA 1
ATOM 714 C C . LYS A 1 92 ? -2.287 10.390 4.963 1.00 93.00 92 LYS A C 1
ATOM 716 O O . LYS A 1 92 ? -3.154 9.659 5.418 1.00 93.00 92 LYS A O 1
ATOM 721 N N . ALA A 1 93 ? -1.669 11.317 5.690 1.00 92.81 93 ALA A N 1
ATOM 722 C CA . ALA A 1 93 ? -1.928 11.514 7.119 1.00 92.81 93 ALA A CA 1
ATOM 723 C C . ALA A 1 93 ? -1.892 12.995 7.518 1.00 92.81 93 ALA A C 1
ATOM 725 O O . ALA A 1 93 ? -1.306 13.814 6.820 1.00 92.81 93 ALA A O 1
ATOM 726 N N . GLN A 1 94 ? -2.504 13.350 8.646 1.00 91.50 94 GLN A N 1
ATOM 727 C CA . GLN A 1 94 ? -2.522 14.720 9.187 1.00 91.50 94 GLN A CA 1
ATOM 728 C C . GLN A 1 94 ? -1.151 15.206 9.692 1.00 91.50 94 GLN A C 1
ATOM 730 O O . GLN A 1 94 ? -0.964 16.396 9.924 1.00 91.50 94 GLN A O 1
ATOM 735 N N . GLU A 1 95 ? -0.191 14.299 9.856 1.00 90.81 95 GLU A N 1
ATOM 736 C CA . GLU A 1 95 ? 1.175 14.598 10.275 1.00 90.81 95 GLU A CA 1
ATOM 737 C C . GLU A 1 95 ? 2.187 13.791 9.457 1.00 90.81 95 GLU A C 1
ATOM 739 O O . GLU A 1 95 ? 1.847 12.790 8.819 1.00 90.81 95 GLU A O 1
ATOM 744 N N . VAL A 1 96 ? 3.437 14.251 9.457 1.00 91.25 96 VAL A N 1
ATOM 745 C CA . VAL A 1 96 ? 4.541 13.530 8.818 1.00 91.25 96 VAL A CA 1
ATOM 746 C C . VAL A 1 96 ? 4.939 12.364 9.715 1.00 91.25 96 VAL A C 1
ATOM 748 O O . VAL A 1 96 ? 5.324 12.558 10.867 1.00 91.25 96 VAL A O 1
ATOM 751 N N . LEU A 1 97 ? 4.845 11.157 9.173 1.00 93.19 97 LEU A N 1
ATOM 752 C CA . LEU A 1 97 ? 5.208 9.926 9.850 1.00 93.19 97 LEU A CA 1
ATOM 753 C C . LEU A 1 97 ? 6.736 9.755 9.872 1.00 93.19 97 LEU A C 1
ATOM 755 O O . LEU A 1 97 ? 7.430 10.180 8.941 1.00 93.19 97 LEU A O 1
ATOM 759 N N . PRO A 1 98 ? 7.296 9.104 10.907 1.00 92.31 98 PRO A N 1
ATOM 760 C CA . PRO A 1 98 ? 8.733 8.884 11.002 1.00 92.31 98 PRO A CA 1
ATOM 761 C C . PRO A 1 98 ? 9.308 8.169 9.771 1.00 92.31 98 PRO A C 1
ATOM 763 O O . PRO A 1 98 ? 8.905 7.061 9.422 1.00 92.31 98 PRO A O 1
ATOM 766 N N . GLY A 1 99 ? 10.293 8.798 9.127 1.00 92.62 99 GLY A N 1
ATOM 767 C CA . GLY A 1 99 ? 10.978 8.242 7.958 1.00 92.62 99 GLY A CA 1
ATOM 768 C C . GLY A 1 99 ? 10.246 8.411 6.623 1.00 92.62 99 GLY A C 1
ATOM 769 O O . GLY A 1 99 ? 10.733 7.875 5.631 1.00 92.62 99 GLY A O 1
ATOM 770 N N . TYR A 1 100 ? 9.127 9.140 6.585 1.00 93.44 100 TYR A N 1
ATOM 771 C CA . TYR A 1 100 ? 8.439 9.527 5.350 1.00 93.44 100 TYR A CA 1
ATOM 772 C C . TYR A 1 100 ? 8.845 10.938 4.910 1.00 93.44 100 TYR A C 1
ATOM 774 O O . TYR A 1 100 ? 9.114 11.815 5.733 1.00 93.44 100 TYR A O 1
ATOM 782 N N . SER A 1 101 ? 8.874 11.153 3.597 1.00 91.06 101 SER A N 1
ATOM 783 C CA . SER A 1 101 ? 9.128 12.449 2.962 1.00 91.06 101 SER A CA 1
ATOM 784 C C . SER A 1 101 ? 7.838 13.004 2.370 1.00 91.06 101 SER A C 1
ATOM 786 O O . SER A 1 101 ? 6.977 12.252 1.936 1.00 91.06 101 SER A O 1
ATOM 788 N N . GLN A 1 102 ? 7.670 14.325 2.344 1.00 89.44 102 GLN A N 1
ATOM 789 C CA . GLN A 1 102 ? 6.527 14.934 1.658 1.00 89.44 102 GLN A CA 1
ATOM 790 C C . GLN A 1 102 ? 6.754 14.901 0.143 1.00 89.44 102 GLN A C 1
ATOM 792 O O . GLN A 1 102 ? 7.784 15.383 -0.327 1.00 89.44 102 GLN A O 1
ATOM 797 N N . MET A 1 103 ? 5.769 14.420 -0.623 1.00 79.75 103 MET A N 1
ATOM 798 C CA . MET A 1 103 ? 5.896 14.277 -2.084 1.00 79.75 103 MET A CA 1
ATOM 799 C C . MET A 1 103 ? 6.025 15.621 -2.827 1.00 79.75 103 MET A C 1
ATOM 801 O O . MET A 1 103 ? 6.489 15.659 -3.964 1.00 79.75 103 MET A O 1
ATOM 805 N N . ALA A 1 104 ? 5.632 16.736 -2.201 1.00 67.12 104 ALA A N 1
ATOM 806 C CA . ALA A 1 104 ? 5.787 18.088 -2.740 1.00 67.12 104 ALA A CA 1
ATOM 807 C C . ALA A 1 104 ? 6.302 19.050 -1.650 1.00 67.12 104 ALA A C 1
ATOM 809 O O . ALA A 1 104 ? 5.510 19.709 -0.969 1.00 67.12 104 ALA A O 1
ATOM 810 N N . PRO A 1 105 ? 7.629 19.146 -1.452 1.00 53.41 105 PRO A N 1
ATOM 811 C CA . PRO A 1 105 ? 8.210 20.064 -0.479 1.00 53.41 105 PRO A CA 1
ATOM 812 C C . PRO A 1 105 ? 7.857 21.519 -0.831 1.00 53.41 105 PRO A C 1
ATOM 814 O O . PRO A 1 105 ? 8.174 21.995 -1.918 1.00 53.41 105 PRO A O 1
ATOM 817 N N . GLY A 1 106 ? 7.199 22.239 0.082 1.00 52.31 106 GLY A N 1
ATOM 818 C CA . GLY A 1 106 ? 6.929 23.681 -0.054 1.00 52.31 106 GLY A CA 1
ATOM 819 C C . GLY A 1 106 ? 5.664 24.075 -0.831 1.00 52.31 106 GLY A C 1
ATOM 820 O O . GLY A 1 106 ? 5.280 25.241 -0.806 1.00 52.31 106 GLY A O 1
ATOM 821 N N . LEU A 1 107 ? 4.971 23.124 -1.454 1.00 49.62 107 LEU A N 1
ATOM 822 C CA . LEU A 1 107 ? 3.628 23.295 -2.007 1.00 49.62 107 LEU A CA 1
ATOM 823 C C . LEU A 1 107 ? 2.790 22.195 -1.392 1.00 49.62 107 LEU A C 1
ATOM 825 O O . LEU A 1 107 ? 2.757 21.108 -1.945 1.00 49.62 107 LEU A O 1
ATOM 829 N N . VAL A 1 108 ? 2.180 22.426 -0.230 1.00 52.38 108 VAL A N 1
ATOM 830 C CA . VAL A 1 108 ? 1.359 21.387 0.394 1.00 52.38 108 VAL A CA 1
ATOM 831 C C . VAL A 1 108 ? 0.153 21.160 -0.520 1.00 52.38 108 VAL A C 1
ATOM 833 O O . VAL A 1 108 ? -0.742 22.009 -0.532 1.00 52.38 108 VAL A O 1
ATOM 836 N N . PRO A 1 109 ? 0.064 20.060 -1.292 1.00 55.12 109 PRO A N 1
ATOM 837 C CA . PRO A 1 109 ? -1.184 19.695 -1.914 1.00 55.12 109 PRO A CA 1
ATOM 838 C C . PRO A 1 109 ? -1.899 18.949 -0.798 1.00 55.12 109 PRO A C 1
ATOM 840 O O . PRO A 1 109 ? -1.914 17.719 -0.757 1.00 55.12 109 PRO A O 1
ATOM 843 N N . LEU A 1 110 ? -2.362 19.713 0.193 1.00 63.44 110 LEU A N 1
ATOM 844 C CA . LEU A 1 110 ? -3.344 19.210 1.125 1.00 63.44 110 LEU A CA 1
ATOM 845 C C . LEU A 1 110 ? -4.429 18.616 0.239 1.00 63.44 110 LEU A C 1
ATOM 847 O O . LEU A 1 110 ? -4.953 19.295 -0.652 1.00 63.44 110 LEU A O 1
ATOM 851 N N . ASP A 1 111 ? -4.723 17.333 0.433 1.00 74.19 111 ASP A N 1
ATOM 852 C CA . ASP A 1 111 ? -5.958 16.833 -0.143 1.00 74.19 111 ASP A CA 1
ATOM 853 C C . ASP A 1 111 ? -7.127 17.677 0.418 1.00 74.19 111 ASP A C 1
ATOM 855 O O . ASP A 1 111 ? -6.944 18.444 1.372 1.00 74.19 111 ASP A O 1
ATOM 859 N N . PRO A 1 112 ? -8.346 17.587 -0.133 1.00 81.38 112 PRO A N 1
ATOM 860 C CA . PRO A 1 112 ? -9.474 18.390 0.352 1.00 81.38 112 PRO A CA 1
ATOM 861 C C . PRO A 1 112 ? -9.790 18.241 1.854 1.00 81.38 112 PRO A C 1
ATOM 863 O O . PRO A 1 112 ? -10.638 18.960 2.375 1.00 81.38 112 PRO A O 1
ATOM 866 N N . PHE A 1 113 ? -9.140 17.304 2.548 1.00 85.88 113 PHE A N 1
ATOM 867 C CA . PHE A 1 113 ? -9.262 17.045 3.974 1.00 85.88 113 PHE A CA 1
ATOM 868 C C . PHE A 1 113 ? -7.987 17.366 4.758 1.00 85.88 113 PHE A C 1
ATOM 870 O O . PHE A 1 113 ? -7.886 16.981 5.917 1.00 85.88 113 PHE A O 1
ATOM 877 N N . GLU A 1 114 ? -7.034 18.079 4.168 1.00 87.44 114 GLU A N 1
ATOM 878 C CA . GLU A 1 114 ? -5.782 18.482 4.806 1.00 87.44 114 GLU A CA 1
ATOM 879 C C . GLU A 1 114 ? -4.844 17.320 5.160 1.00 87.44 114 GLU A C 1
ATOM 881 O O . GLU A 1 114 ? -4.007 17.445 6.050 1.00 87.44 114 GLU A O 1
ATOM 886 N N . ASN A 1 115 ? -4.953 16.178 4.476 1.00 90.19 115 ASN A N 1
ATOM 887 C CA . ASN A 1 115 ? -3.961 15.119 4.637 1.00 90.19 115 ASN A CA 1
ATOM 888 C C . ASN A 1 115 ? -2.690 15.446 3.844 1.00 90.19 115 ASN A C 1
ATOM 890 O O . ASN A 1 115 ? -2.741 15.828 2.673 1.00 90.19 115 ASN A O 1
ATOM 894 N N . ILE A 1 116 ? -1.544 15.228 4.479 1.00 90.25 116 ILE A N 1
ATOM 895 C CA . ILE A 1 116 ? -0.213 15.313 3.890 1.00 90.25 116 ILE A CA 1
ATOM 896 C C . ILE A 1 116 ? 0.047 14.021 3.118 1.00 90.25 116 ILE A C 1
ATOM 898 O O . ILE A 1 116 ? 0.142 12.945 3.715 1.00 90.25 116 ILE A O 1
ATOM 902 N N . CYS A 1 117 ? 0.185 14.141 1.797 1.00 90.88 117 CYS A N 1
ATOM 903 C CA . CYS A 1 117 ? 0.673 13.060 0.950 1.00 90.88 117 CYS A CA 1
ATOM 904 C C . CYS A 1 117 ? 2.188 12.925 1.126 1.00 90.88 117 CYS A C 1
ATOM 906 O O . CYS A 1 117 ? 2.947 13.868 0.879 1.00 90.88 117 CYS A O 1
ATOM 908 N N . GLN A 1 118 ? 2.614 11.758 1.579 1.00 92.50 118 GLN A N 1
ATOM 909 C CA . GLN A 1 118 ? 3.992 11.475 1.940 1.00 92.50 118 GLN A CA 1
ATOM 910 C C . GLN A 1 118 ? 4.379 10.083 1.464 1.00 92.50 118 GLN A C 1
ATOM 912 O O . GLN A 1 118 ? 3.526 9.205 1.343 1.00 92.50 118 GLN A O 1
ATOM 917 N N . ASP A 1 119 ? 5.655 9.881 1.194 1.00 93.00 119 ASP A N 1
ATOM 918 C CA . ASP A 1 119 ? 6.162 8.650 0.624 1.00 93.00 119 ASP A CA 1
ATOM 919 C C . ASP A 1 119 ? 7.458 8.194 1.290 1.00 93.00 119 ASP A C 1
ATOM 921 O O . ASP A 1 119 ? 8.189 8.965 1.922 1.00 93.00 119 ASP A O 1
ATOM 925 N N . LYS A 1 120 ? 7.716 6.898 1.168 1.00 93.81 120 LYS A N 1
ATOM 926 C CA . LYS A 1 120 ? 8.947 6.258 1.599 1.00 93.81 120 LYS A CA 1
ATOM 927 C C . LYS A 1 120 ? 9.356 5.245 0.546 1.00 93.81 120 LYS A C 1
ATOM 929 O O . LYS A 1 120 ? 8.694 4.223 0.355 1.00 93.81 120 LYS A O 1
ATOM 934 N N . GLU A 1 121 ? 10.446 5.554 -0.140 1.00 92.12 121 GLU A N 1
ATOM 935 C CA . GLU A 1 121 ? 11.050 4.703 -1.160 1.00 92.12 121 GLU A CA 1
ATOM 936 C C . GLU A 1 121 ? 12.228 3.927 -0.569 1.00 92.12 121 GLU A C 1
ATOM 938 O O . GLU A 1 121 ? 13.042 4.469 0.183 1.00 92.12 121 GLU A O 1
ATOM 943 N N . ASN A 1 122 ? 12.360 2.662 -0.959 1.00 91.50 122 ASN A N 1
ATOM 944 C CA . ASN A 1 122 ? 13.575 1.897 -0.747 1.00 91.50 122 ASN A CA 1
ATOM 945 C C . ASN A 1 122 ? 14.076 1.320 -2.075 1.00 91.50 122 ASN A C 1
ATOM 947 O O . ASN A 1 122 ? 13.405 0.511 -2.721 1.00 91.50 122 ASN A O 1
ATOM 951 N N . ARG A 1 123 ? 15.279 1.752 -2.465 1.00 85.38 123 ARG A N 1
ATOM 952 C CA . ARG A 1 123 ? 16.008 1.251 -3.632 1.00 85.38 123 ARG A CA 1
ATOM 953 C C . ARG A 1 123 ? 16.778 0.001 -3.230 1.00 85.38 123 ARG A C 1
ATOM 955 O O . ARG A 1 123 ? 17.417 -0.019 -2.185 1.00 85.38 123 ARG A O 1
ATOM 962 N N . CYS A 1 124 ? 16.745 -1.015 -4.079 1.00 84.50 124 CYS A N 1
ATOM 963 C CA . CYS A 1 124 ? 17.190 -2.384 -3.803 1.00 84.50 124 CYS A CA 1
ATOM 964 C C . CYS A 1 124 ? 16.256 -3.166 -2.863 1.00 84.50 124 CYS A C 1
ATOM 966 O O . CYS A 1 124 ? 16.701 -4.054 -2.135 1.00 84.50 124 CYS A O 1
ATOM 968 N N . ALA A 1 125 ? 14.960 -2.850 -2.880 1.00 85.00 125 ALA A N 1
ATOM 969 C CA . ALA A 1 125 ? 13.950 -3.531 -2.081 1.00 85.00 125 ALA A CA 1
ATOM 970 C C . ALA A 1 125 ? 12.822 -4.098 -2.948 1.00 85.00 125 ALA A C 1
ATOM 972 O O . ALA A 1 125 ? 12.556 -3.620 -4.047 1.00 85.00 125 ALA A O 1
ATOM 973 N N . GLY A 1 126 ? 12.155 -5.125 -2.424 1.00 87.75 126 GLY A N 1
ATOM 974 C CA . GLY A 1 126 ? 10.996 -5.761 -3.044 1.00 87.75 126 GLY A CA 1
ATOM 975 C C . GLY A 1 126 ? 9.841 -5.918 -2.059 1.00 87.75 126 GLY A C 1
ATOM 976 O O . GLY A 1 126 ? 9.775 -5.236 -1.034 1.00 87.75 126 GLY A O 1
ATOM 977 N N . PHE A 1 127 ? 8.949 -6.861 -2.351 1.00 92.38 127 PHE A N 1
ATOM 978 C CA . PHE A 1 127 ? 7.723 -7.104 -1.587 1.00 92.38 127 PHE A CA 1
ATOM 979 C C . PHE A 1 127 ? 7.940 -7.261 -0.069 1.00 92.38 127 PHE A C 1
ATOM 981 O O . PHE A 1 127 ? 7.228 -6.651 0.726 1.00 92.38 127 PHE A O 1
ATOM 988 N N . ASP A 1 128 ? 8.971 -7.999 0.351 1.00 94.19 128 ASP A N 1
ATOM 989 C CA . ASP A 1 128 ? 9.262 -8.231 1.775 1.00 94.19 128 ASP A 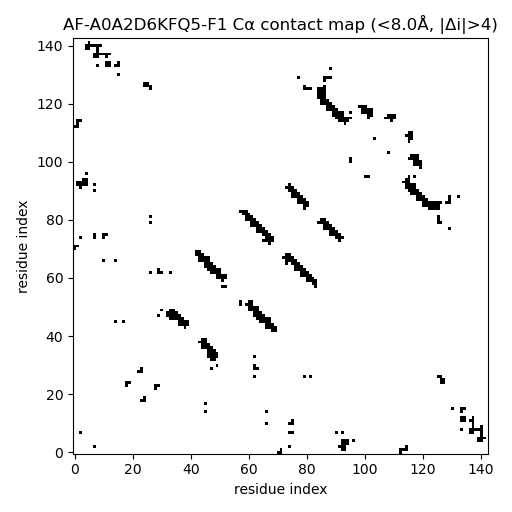CA 1
ATOM 990 C C . ASP A 1 128 ? 9.559 -6.949 2.557 1.00 94.19 128 ASP A C 1
ATOM 992 O O . ASP A 1 128 ? 9.344 -6.872 3.769 1.00 94.19 128 ASP A O 1
ATOM 996 N N . TRP A 1 129 ? 10.100 -5.928 1.894 1.00 95.44 129 TRP A N 1
ATOM 997 C CA . TRP A 1 129 ? 10.313 -4.641 2.541 1.00 95.44 129 TRP A CA 1
ATOM 998 C C . TRP A 1 129 ? 8.992 -3.911 2.763 1.00 95.44 129 TRP A C 1
ATOM 1000 O O . TRP A 1 129 ? 8.758 -3.429 3.866 1.00 95.44 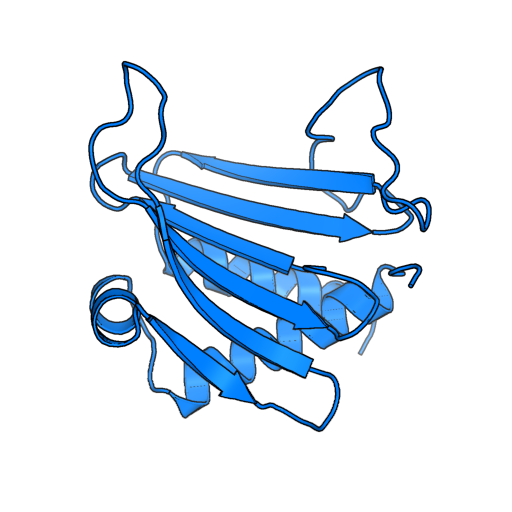129 TRP A O 1
ATOM 1010 N N . VAL A 1 130 ? 8.104 -3.905 1.765 1.00 92.62 130 VAL A N 1
ATOM 1011 C CA . VAL A 1 130 ? 6.769 -3.307 1.899 1.00 92.62 130 VAL A CA 1
ATOM 1012 C C . VAL A 1 130 ? 5.996 -3.960 3.034 1.00 92.62 130 VAL A C 1
ATOM 1014 O O . VAL A 1 130 ? 5.407 -3.263 3.855 1.00 92.62 130 VAL A O 1
ATOM 1017 N N . LYS A 1 131 ? 6.022 -5.294 3.117 1.00 95.38 131 LYS A N 1
ATOM 1018 C CA . LYS A 1 131 ? 5.341 -6.017 4.192 1.00 95.38 131 LYS A CA 1
ATOM 1019 C C . LYS A 1 131 ? 5.836 -5.570 5.572 1.00 95.38 131 LYS A C 1
ATOM 1021 O O . LYS A 1 131 ? 5.021 -5.255 6.434 1.00 95.38 131 LYS A O 1
ATOM 1026 N N . ARG A 1 132 ? 7.156 -5.459 5.756 1.00 96.31 132 ARG A N 1
ATOM 1027 C CA . ARG A 1 132 ? 7.757 -4.946 7.001 1.00 96.31 132 ARG A CA 1
ATOM 1028 C C . ARG A 1 132 ? 7.398 -3.488 7.279 1.00 96.31 132 ARG A C 1
ATOM 1030 O O . ARG A 1 132 ? 7.232 -3.106 8.435 1.00 96.31 132 ARG A O 1
ATOM 1037 N N . GLU A 1 133 ? 7.276 -2.666 6.242 1.00 96.69 133 GLU A N 1
ATOM 1038 C CA . GLU A 1 133 ? 6.853 -1.274 6.391 1.00 96.69 133 GLU A CA 1
ATOM 1039 C C . GLU A 1 133 ? 5.387 -1.183 6.843 1.00 96.69 133 GLU A C 1
ATOM 1041 O O . GLU A 1 133 ? 5.086 -0.449 7.781 1.00 96.69 133 GLU A O 1
ATOM 1046 N N . LEU A 1 134 ? 4.487 -1.991 6.273 1.00 96.38 134 LEU A N 1
ATOM 1047 C CA . LEU A 1 134 ? 3.100 -2.096 6.739 1.00 96.38 134 LEU A CA 1
ATOM 1048 C C . LEU A 1 134 ? 3.021 -2.602 8.188 1.00 96.38 134 LEU A C 1
ATOM 1050 O O . LEU A 1 134 ? 2.241 -2.074 8.976 1.00 96.38 134 LEU A O 1
ATOM 1054 N N . GLU A 1 135 ? 3.844 -3.586 8.564 1.00 96.69 135 GLU A N 1
ATOM 1055 C CA . GLU A 1 135 ? 3.941 -4.071 9.950 1.00 96.69 135 GLU A CA 1
ATOM 1056 C C . GLU A 1 135 ? 4.415 -2.957 10.895 1.00 96.69 135 GLU A C 1
ATOM 1058 O O . GLU A 1 135 ? 3.859 -2.779 11.979 1.00 96.69 135 GLU A O 1
ATOM 1063 N N . THR A 1 136 ? 5.387 -2.151 10.464 1.00 95.75 136 THR A N 1
ATOM 1064 C CA . THR A 1 136 ? 5.882 -0.993 11.224 1.00 95.75 136 THR A CA 1
ATOM 1065 C C . THR A 1 136 ? 4.784 0.051 11.422 1.00 95.75 136 THR A C 1
ATOM 1067 O O . THR A 1 136 ? 4.557 0.501 12.547 1.00 95.75 136 THR A O 1
ATOM 1070 N N . LEU A 1 137 ? 4.058 0.401 10.355 1.00 95.62 137 LEU A N 1
ATOM 1071 C CA . LEU A 1 137 ? 2.918 1.317 10.424 1.00 95.62 137 LEU A CA 1
ATOM 1072 C C . LEU A 1 137 ? 1.827 0.781 11.360 1.00 95.62 137 LEU A C 1
ATOM 1074 O O . LEU A 1 137 ? 1.322 1.526 12.201 1.00 95.62 137 LEU A O 1
ATOM 1078 N N . TYR A 1 138 ? 1.503 -0.512 11.269 1.00 94.75 138 TYR A N 1
ATOM 1079 C CA . TYR A 1 138 ? 0.527 -1.165 12.141 1.00 94.75 138 TYR A CA 1
ATOM 1080 C C . TYR A 1 138 ? 0.919 -1.048 13.620 1.00 94.75 138 TYR A C 1
ATOM 1082 O O . TYR A 1 138 ? 0.124 -0.568 14.431 1.00 94.75 138 TYR A O 1
ATOM 1090 N N . LEU A 1 139 ? 2.159 -1.397 13.968 1.00 91.94 139 LEU A N 1
ATOM 1091 C CA . LEU A 1 139 ? 2.653 -1.358 15.350 1.00 91.94 139 LEU A CA 1
ATOM 1092 C C . LEU A 1 139 ? 2.780 0.070 15.902 1.00 91.94 139 LEU A C 1
ATOM 1094 O O . LEU A 1 139 ? 2.560 0.296 17.091 1.00 91.94 139 LEU A O 1
ATOM 1098 N N . SER A 1 140 ? 3.066 1.057 15.049 1.00 84.31 140 SER A N 1
ATOM 1099 C CA . SER A 1 140 ? 3.173 2.465 15.462 1.00 84.31 140 SER A CA 1
ATOM 1100 C C . SER A 1 140 ? 1.858 3.070 15.983 1.00 84.31 140 SER A C 1
ATOM 1102 O O . SER A 1 140 ? 1.874 4.116 16.629 1.00 84.31 140 SER A O 1
ATOM 1104 N N . SER A 1 141 ? 0.720 2.401 15.760 1.00 77.12 141 SER A N 1
ATOM 1105 C CA . SER A 1 141 ? -0.597 2.861 16.222 1.00 77.12 141 SER A CA 1
ATOM 1106 C C . SER A 1 141 ? -0.908 2.593 17.701 1.00 77.12 141 SER A C 1
ATOM 1108 O O . SER A 1 141 ? -1.979 2.986 18.166 1.00 77.12 141 SER A O 1
ATOM 1110 N N . GLY A 1 142 ? 0.022 1.992 18.455 1.00 60.06 142 GLY A N 1
ATOM 1111 C CA . GLY A 1 142 ? -0.078 1.865 19.914 1.00 60.06 142 GLY A CA 1
ATOM 1112 C C . GLY A 1 142 ? -1.055 0.790 20.402 1.00 60.06 142 GLY A C 1
ATOM 1113 O O . GLY A 1 142 ? -1.725 1.001 21.413 1.00 60.06 142 GLY A O 1
ATOM 1114 N N . LYS A 1 143 ? -1.147 -0.338 19.688 1.00 51.31 143 LYS A N 1
ATOM 1115 C CA . LYS A 1 143 ? -1.767 -1.571 20.200 1.00 51.31 143 LYS A CA 1
ATOM 1116 C C . LYS A 1 143 ? -0.744 -2.467 20.883 1.00 51.31 143 LYS A C 1
ATOM 1118 O O . LYS A 1 143 ? 0.396 -2.533 20.377 1.00 51.31 143 LYS A O 1
#

pLDDT: mean 87.72, std 13.16, range [42.34, 97.44]

Sequence (143 aa):
MRFYPRDIGTVAGNLLEVLKSENIGNVDDMKKKVGRTLSLDYKDSVTFDERHHASPMSIGISYVVSYLRETSGIPIEFSVNDIAGYALVIVKAQEVLPGYSQMAPGLVPLDPFENICQDKENRCAGFDWVKRELETLYLSSGK